Protein AF-A0A349J2A6-F1 (afdb_monomer)

Sequence (161 aa):
MSETTRNILAQDSLSRKSLAFCGYTGYAAIILFIIGGVWLGGMLPPIPNANDAPAELVAKVNDNLLNFRVGSIFMIASFALFGTFGAGIAAQTRRFETSPVFSYVQIVFAAGGTTIALLVAFAWSLMVFRPDTYEPSILLMWADFAYFLALFSVPLFGGWC

Structure (mmCIF, N/CA/C/O backbone):
data_AF-A0A349J2A6-F1
#
_entry.id   AF-A0A349J2A6-F1
#
loop_
_atom_site.group_PDB
_atom_site.id
_atom_site.type_symbol
_atom_site.label_atom_id
_atom_site.label_alt_id
_atom_site.label_comp_id
_atom_site.label_asym_id
_atom_site.label_entity_id
_atom_site.label_seq_id
_atom_site.pdbx_PDB_ins_code
_atom_site.Cartn_x
_atom_site.Cartn_y
_atom_site.Cartn_z
_atom_site.occupancy
_atom_site.B_iso_or_equiv
_atom_site.auth_seq_id
_atom_site.auth_comp_id
_atom_site.auth_asym_id
_atom_site.auth_atom_id
_atom_site.pdbx_PDB_model_num
ATOM 1 N N . MET A 1 1 ? -3.638 3.019 46.682 1.00 67.62 1 MET A N 1
ATOM 2 C CA . MET A 1 1 ? -4.210 2.655 45.364 1.00 67.62 1 MET A CA 1
ATOM 3 C C . MET A 1 1 ? -4.177 1.139 45.228 1.00 67.62 1 MET A C 1
ATOM 5 O O . MET A 1 1 ? -3.106 0.572 45.426 1.00 67.62 1 MET A O 1
ATOM 9 N N . SER A 1 2 ? -5.319 0.486 44.976 1.00 90.25 2 SER A N 1
ATOM 10 C CA . SER A 1 2 ? -5.387 -0.983 44.890 1.00 90.25 2 SER A CA 1
ATOM 11 C C . SER A 1 2 ? -4.664 -1.504 43.643 1.00 90.25 2 SER A C 1
ATOM 13 O O . SER A 1 2 ? -4.451 -0.770 42.674 1.00 90.25 2 SER A O 1
ATOM 15 N N . GLU A 1 3 ? -4.260 -2.770 43.673 1.00 87.31 3 GLU A N 1
ATOM 16 C CA . GLU A 1 3 ? -3.636 -3.457 42.538 1.00 87.31 3 GLU A CA 1
ATOM 17 C C . GLU A 1 3 ? -4.554 -3.470 41.305 1.00 87.31 3 GLU A C 1
ATOM 19 O O . GLU A 1 3 ? -4.115 -3.145 40.204 1.00 87.31 3 GLU A O 1
ATOM 24 N N . THR A 1 4 ? -5.858 -3.685 41.511 1.00 88.25 4 THR A N 1
ATOM 25 C CA . THR A 1 4 ? -6.894 -3.607 40.472 1.00 88.25 4 THR A CA 1
ATOM 26 C C . THR A 1 4 ? -6.920 -2.244 39.780 1.00 88.25 4 THR A C 1
ATOM 28 O O . THR A 1 4 ? -6.906 -2.179 38.554 1.00 88.25 4 THR A O 1
ATOM 31 N N . THR A 1 5 ? -6.897 -1.140 40.539 1.00 84.38 5 THR A N 1
ATOM 32 C CA . THR A 1 5 ? -6.864 0.212 39.955 1.00 84.38 5 THR A CA 1
ATOM 33 C C . THR A 1 5 ? -5.582 0.441 39.155 1.00 84.38 5 THR A C 1
ATOM 35 O O . THR A 1 5 ? -5.625 1.039 38.083 1.00 84.38 5 THR A O 1
ATOM 38 N N . ARG A 1 6 ? -4.442 -0.073 39.633 1.00 79.94 6 ARG A N 1
ATOM 39 C CA . ARG A 1 6 ? -3.152 0.027 38.934 1.00 79.94 6 ARG A CA 1
ATOM 40 C C . ARG A 1 6 ? -3.175 -0.700 37.586 1.00 79.94 6 ARG A C 1
ATOM 42 O O . ARG A 1 6 ? -2.730 -0.136 36.589 1.00 79.94 6 ARG A O 1
ATOM 49 N N . ASN A 1 7 ? -3.743 -1.905 37.553 1.00 82.88 7 ASN A N 1
ATOM 50 C CA . ASN A 1 7 ? -3.848 -2.724 36.344 1.00 82.88 7 ASN A CA 1
ATOM 51 C C . ASN A 1 7 ? -4.805 -2.112 35.310 1.00 82.88 7 ASN A C 1
ATOM 53 O O . ASN A 1 7 ? -4.471 -2.073 34.128 1.00 82.88 7 ASN A O 1
ATOM 57 N N . ILE A 1 8 ? -5.940 -1.552 35.749 1.00 81.38 8 ILE A N 1
ATOM 58 C CA . ILE A 1 8 ? -6.888 -0.849 34.867 1.00 81.38 8 ILE A CA 1
ATOM 59 C C . ILE A 1 8 ? -6.225 0.370 34.210 1.00 81.38 8 ILE A C 1
ATOM 61 O O . ILE A 1 8 ? -6.305 0.536 32.994 1.00 81.38 8 ILE A O 1
ATOM 65 N N . LEU A 1 9 ? -5.523 1.200 34.991 1.00 76.44 9 LEU A N 1
ATOM 66 C CA . LEU A 1 9 ? -4.826 2.381 34.466 1.00 76.44 9 LEU A CA 1
ATOM 67 C C . LEU A 1 9 ? -3.697 2.001 33.494 1.00 76.44 9 LEU A C 1
ATOM 69 O O . LEU A 1 9 ? -3.513 2.654 32.466 1.00 76.44 9 LEU A O 1
ATOM 73 N N . ALA A 1 10 ? -2.953 0.932 33.793 1.00 72.75 10 ALA A N 1
ATOM 74 C CA . ALA A 1 10 ? -1.913 0.423 32.907 1.00 72.75 10 ALA A CA 1
ATOM 75 C C . ALA A 1 10 ? -2.499 -0.077 31.573 1.00 72.75 10 ALA A C 1
ATOM 77 O O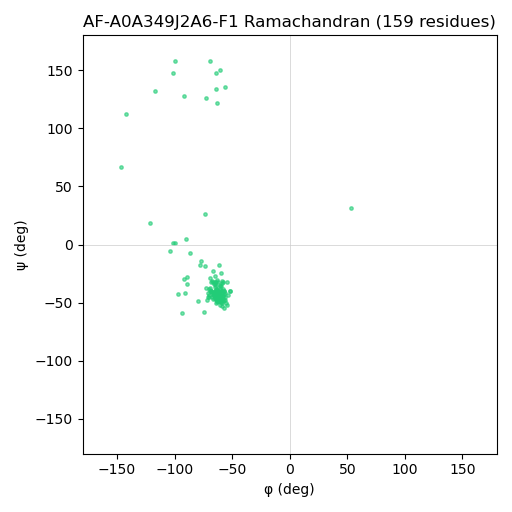 . ALA A 1 10 ? -1.998 0.304 30.513 1.00 72.75 10 ALA A O 1
ATOM 78 N N . GLN A 1 11 ? -3.585 -0.855 31.612 1.00 77.81 11 GLN A N 1
ATOM 79 C CA . GLN A 1 11 ? -4.280 -1.357 30.423 1.00 77.81 11 GLN A CA 1
ATOM 80 C C . GLN A 1 11 ? -4.838 -0.220 29.554 1.00 77.81 11 GLN A C 1
ATOM 82 O O . GLN A 1 11 ? -4.660 -0.240 28.335 1.00 77.81 11 GLN A O 1
ATOM 87 N N . ASP A 1 12 ? -5.444 0.802 30.165 1.00 79.69 12 ASP A N 1
ATOM 88 C CA . ASP A 1 12 ? -5.930 1.987 29.447 1.00 79.69 12 ASP A CA 1
ATOM 89 C C . ASP A 1 12 ? -4.781 2.747 28.761 1.00 79.69 12 ASP A C 1
ATOM 91 O O . ASP A 1 12 ? -4.855 3.093 27.579 1.00 79.69 12 ASP A O 1
ATOM 95 N N . SER A 1 13 ? -3.656 2.925 29.461 1.00 78.00 13 SER A N 1
ATOM 96 C CA . SER A 1 13 ? -2.479 3.593 28.896 1.00 78.00 13 SER A CA 1
ATOM 97 C C . SER A 1 13 ? -1.877 2.843 27.701 1.00 78.00 13 SER A C 1
ATOM 99 O O . SER A 1 13 ? -1.477 3.471 26.718 1.00 78.00 13 SER A O 1
ATOM 101 N N . LEU A 1 14 ? -1.833 1.508 27.761 1.00 78.75 14 LEU A N 1
ATOM 102 C CA . LEU A 1 14 ? -1.340 0.663 26.675 1.00 78.75 14 LEU A CA 1
ATOM 103 C C . LEU A 1 14 ? -2.283 0.726 25.473 1.00 78.75 14 LEU A C 1
ATOM 105 O O . LEU A 1 14 ? -1.822 0.963 24.360 1.00 78.75 14 LEU A O 1
ATOM 109 N N . SER A 1 15 ? -3.593 0.632 25.708 1.00 87.06 15 SER A N 1
ATOM 110 C CA . SER A 1 15 ? -4.618 0.775 24.668 1.00 87.06 15 SER A CA 1
ATOM 111 C C . SER A 1 15 ? -4.506 2.118 23.935 1.00 87.06 15 SER A C 1
ATOM 113 O O . SER A 1 15 ? -4.471 2.168 22.704 1.00 87.06 15 SER A O 1
ATOM 115 N N . ARG A 1 16 ? -4.325 3.220 24.676 1.00 90.00 16 ARG A N 1
ATOM 116 C CA . ARG A 1 16 ? -4.108 4.555 24.093 1.00 90.00 16 ARG A CA 1
ATOM 117 C C . ARG A 1 16 ? -2.845 4.631 23.237 1.00 90.00 16 ARG A C 1
ATOM 119 O O . ARG A 1 16 ? -2.880 5.244 22.173 1.00 90.00 16 ARG A O 1
ATOM 126 N N . LYS A 1 17 ? -1.740 4.016 23.673 1.00 92.56 17 LYS A N 1
ATOM 127 C CA . LYS A 1 17 ? -0.492 3.965 22.891 1.00 92.56 17 LYS A CA 1
ATOM 128 C C . LYS A 1 17 ? -0.664 3.157 21.605 1.00 92.56 17 LYS A C 1
ATOM 130 O O . LYS A 1 17 ? -0.207 3.605 20.558 1.00 92.56 17 LYS A O 1
ATOM 135 N N . SER A 1 18 ? -1.357 2.020 21.661 1.00 93.88 18 SER A N 1
ATOM 136 C CA . SER A 1 18 ? -1.658 1.200 20.481 1.00 93.88 18 SER A CA 1
ATOM 137 C C . SER A 1 18 ? -2.530 1.946 19.469 1.00 93.88 18 SER A C 1
ATOM 139 O O . SER A 1 18 ? -2.223 1.944 18.279 1.00 93.88 18 SER A O 1
ATOM 141 N N . LEU A 1 19 ? -3.571 2.646 19.930 1.00 94.38 19 LEU A N 1
ATOM 142 C CA . LEU A 1 19 ? -4.420 3.471 19.064 1.00 94.38 19 LEU A CA 1
ATOM 143 C C . LEU A 1 19 ? -3.650 4.649 18.456 1.00 94.38 19 LEU A C 1
ATOM 145 O O . LEU A 1 19 ? -3.819 4.942 17.274 1.00 94.38 19 LEU A O 1
ATOM 149 N N . ALA A 1 20 ? -2.775 5.295 19.233 1.00 95.69 20 ALA A N 1
ATOM 150 C CA . ALA A 1 20 ? -1.913 6.359 18.727 1.00 95.69 20 ALA A CA 1
ATOM 151 C C . ALA A 1 20 ? -0.965 5.842 17.638 1.00 95.69 20 ALA A C 1
ATOM 153 O O . ALA A 1 20 ? -0.862 6.464 16.585 1.00 95.69 20 ALA A O 1
ATOM 154 N N . PHE A 1 21 ? -0.326 4.686 17.852 1.00 96.19 21 PHE A N 1
ATOM 155 C CA . PHE A 1 21 ? 0.492 4.029 16.833 1.00 96.19 21 PHE A CA 1
ATOM 156 C C . PHE A 1 21 ? -0.309 3.800 15.546 1.00 96.19 21 PHE A C 1
ATOM 158 O O . PHE A 1 21 ? 0.111 4.269 14.492 1.00 96.19 21 PHE A O 1
ATOM 165 N N . CYS A 1 22 ? -1.494 3.184 15.636 1.00 96.12 22 CYS A N 1
ATOM 166 C CA . CYS A 1 22 ? -2.353 2.949 14.472 1.00 96.12 22 CYS A CA 1
ATOM 167 C C . CYS A 1 22 ? -2.702 4.260 13.743 1.00 96.12 22 CYS A C 1
ATOM 169 O O . CYS A 1 22 ? -2.603 4.332 12.520 1.00 96.12 22 CYS A O 1
ATOM 171 N N . GLY A 1 23 ? -3.026 5.328 14.478 1.00 95.62 23 GLY A N 1
ATOM 172 C CA . GLY A 1 23 ? -3.259 6.652 13.893 1.00 95.62 23 GLY A CA 1
ATOM 173 C C . GLY A 1 23 ? -2.035 7.205 13.150 1.00 95.62 23 GLY A C 1
ATOM 174 O O . GLY A 1 23 ? -2.152 7.637 12.005 1.00 95.62 23 GLY A O 1
ATOM 175 N N . TYR A 1 24 ? -0.843 7.135 13.753 1.00 97.62 24 TYR A N 1
ATOM 176 C CA . TYR A 1 24 ? 0.401 7.577 13.111 1.00 97.62 24 TYR A CA 1
ATOM 177 C C . TYR A 1 24 ? 0.770 6.751 11.878 1.00 97.62 24 TYR A C 1
ATOM 179 O O . TYR A 1 24 ? 1.303 7.312 10.920 1.00 97.62 24 TYR A O 1
ATOM 187 N N . THR A 1 25 ? 0.439 5.455 11.853 1.00 97.44 25 THR A N 1
ATOM 188 C CA . THR A 1 25 ? 0.653 4.634 10.654 1.00 97.44 25 THR A CA 1
ATOM 189 C C . THR A 1 25 ? -0.168 5.109 9.457 1.00 97.44 25 THR A C 1
ATOM 191 O O . THR A 1 25 ? 0.332 5.029 8.343 1.00 97.44 25 THR A O 1
ATOM 194 N N . GLY A 1 26 ? -1.353 5.698 9.663 1.00 95.06 26 GLY A N 1
ATOM 195 C CA . GLY A 1 26 ? -2.138 6.299 8.579 1.00 95.06 26 GLY A CA 1
ATOM 196 C C . GLY A 1 26 ? -1.439 7.506 7.944 1.00 95.06 26 GLY A C 1
ATOM 197 O O . GLY A 1 26 ? -1.292 7.573 6.725 1.00 95.06 26 GLY A O 1
ATOM 198 N N . TYR A 1 27 ? -0.921 8.426 8.765 1.00 96.88 27 TYR A N 1
ATOM 199 C CA . TYR A 1 27 ? -0.136 9.565 8.267 1.00 96.88 27 TYR A CA 1
ATOM 200 C C . TYR A 1 27 ? 1.135 9.109 7.544 1.00 96.88 27 TYR A C 1
ATOM 202 O O . TYR A 1 27 ? 1.440 9.599 6.456 1.00 96.88 27 TYR A O 1
ATOM 210 N N . ALA A 1 28 ? 1.857 8.146 8.124 1.00 98.25 28 ALA A N 1
ATOM 211 C CA . ALA A 1 28 ? 3.044 7.574 7.503 1.00 98.25 28 ALA A CA 1
ATOM 212 C C . ALA A 1 28 ? 2.709 6.898 6.164 1.00 98.25 28 ALA A C 1
ATOM 214 O O . ALA A 1 28 ? 3.416 7.125 5.186 1.00 98.25 28 ALA A O 1
ATOM 215 N N . ALA A 1 29 ? 1.609 6.142 6.083 1.00 97.25 29 ALA A N 1
ATOM 216 C CA . ALA A 1 29 ? 1.159 5.509 4.848 1.00 97.25 29 ALA A CA 1
ATOM 217 C C . ALA A 1 29 ? 0.952 6.539 3.729 1.00 97.25 29 ALA A C 1
ATOM 219 O O . ALA A 1 29 ? 1.492 6.366 2.637 1.00 97.25 29 ALA A O 1
ATOM 220 N N . ILE A 1 30 ? 0.254 7.644 4.007 1.00 96.50 30 ILE A N 1
ATOM 221 C CA . ILE A 1 30 ? 0.004 8.708 3.022 1.00 96.50 30 ILE A CA 1
ATOM 222 C C . ILE A 1 30 ? 1.313 9.360 2.561 1.00 96.50 30 ILE A C 1
ATOM 224 O O . ILE A 1 30 ? 1.530 9.520 1.363 1.00 96.50 30 ILE A O 1
ATOM 228 N N . ILE A 1 31 ? 2.211 9.705 3.487 1.00 98.38 31 ILE A N 1
ATOM 229 C CA . ILE A 1 31 ? 3.496 10.338 3.147 1.00 98.38 31 ILE A CA 1
ATOM 230 C C . ILE A 1 31 ? 4.338 9.411 2.265 1.00 98.38 31 ILE A C 1
ATOM 232 O O . ILE A 1 31 ? 4.848 9.832 1.226 1.00 98.38 31 ILE A O 1
ATOM 236 N N . LEU A 1 32 ? 4.454 8.137 2.648 1.00 98.38 32 LEU A N 1
ATOM 237 C CA . LEU A 1 32 ? 5.201 7.145 1.878 1.00 98.38 32 LEU A CA 1
ATOM 238 C C . LEU A 1 32 ? 4.549 6.889 0.513 1.00 98.38 32 LEU A C 1
ATOM 240 O O . LEU A 1 32 ? 5.267 6.693 -0.460 1.00 98.38 32 LEU A O 1
ATOM 244 N N . PHE A 1 33 ? 3.217 6.951 0.407 1.00 96.94 33 PHE A N 1
ATOM 245 C CA . PHE A 1 33 ? 2.522 6.858 -0.877 1.00 96.94 33 PHE A CA 1
ATOM 246 C C . PHE A 1 33 ? 2.831 8.050 -1.782 1.00 96.94 33 PHE A C 1
ATOM 248 O O . PHE A 1 33 ? 3.090 7.868 -2.965 1.00 96.94 33 PHE A O 1
ATOM 255 N N . ILE A 1 34 ? 2.842 9.271 -1.245 1.00 97.69 34 ILE A N 1
ATOM 256 C CA . ILE A 1 34 ? 3.181 10.465 -2.027 1.00 97.69 34 ILE A CA 1
ATOM 257 C C . ILE A 1 34 ? 4.623 10.364 -2.539 1.00 97.69 34 ILE A C 1
ATOM 259 O O . ILE A 1 34 ? 4.887 10.595 -3.715 1.00 97.69 34 ILE A O 1
ATOM 263 N N . ILE A 1 35 ? 5.568 9.955 -1.696 1.00 98.12 35 ILE A N 1
ATOM 264 C CA . ILE A 1 35 ? 6.952 9.753 -2.141 1.00 98.12 35 ILE A CA 1
ATOM 265 C C . ILE A 1 35 ? 7.011 8.632 -3.190 1.00 98.12 35 ILE A C 1
ATOM 267 O O . ILE A 1 35 ? 7.599 8.799 -4.257 1.00 98.12 35 ILE A O 1
ATOM 271 N N . GLY A 1 36 ? 6.377 7.500 -2.891 1.00 96.94 36 GLY A N 1
ATOM 272 C CA . GLY A 1 36 ? 6.466 6.275 -3.668 1.00 96.94 36 GLY A CA 1
ATOM 273 C C . GLY A 1 36 ? 5.699 6.304 -4.979 1.00 96.94 36 GLY A C 1
ATOM 274 O O . GLY A 1 36 ? 6.300 6.096 -6.018 1.00 96.94 36 GLY A O 1
ATOM 275 N N . GLY A 1 37 ? 4.393 6.548 -4.945 1.00 94.50 37 GLY A N 1
ATOM 276 C CA . GLY A 1 37 ? 3.504 6.496 -6.105 1.00 94.50 37 GLY A CA 1
ATOM 277 C C . GLY A 1 37 ? 3.376 7.813 -6.873 1.00 94.50 37 GLY A C 1
ATOM 278 O O . GLY A 1 37 ? 3.144 7.778 -8.076 1.00 94.50 37 GLY A O 1
ATOM 279 N N . VAL A 1 38 ? 3.541 8.970 -6.223 1.00 95.38 38 VAL A N 1
ATOM 280 C CA . VAL A 1 38 ? 3.387 10.278 -6.893 1.00 95.38 38 VAL A CA 1
ATOM 281 C C . VAL A 1 38 ? 4.736 10.788 -7.390 1.00 95.38 38 VAL A C 1
ATOM 283 O O . VAL A 1 38 ? 4.920 11.000 -8.583 1.00 95.38 38 VAL A O 1
ATOM 286 N N . TRP A 1 39 ? 5.701 10.970 -6.487 1.00 96.25 39 TRP A N 1
ATOM 287 C CA . TRP A 1 39 ? 6.941 11.670 -6.823 1.00 96.25 39 TRP A CA 1
ATOM 288 C C . TRP A 1 39 ? 7.952 10.795 -7.569 1.00 96.25 39 TRP A C 1
ATOM 290 O O . TRP A 1 39 ? 8.498 11.222 -8.584 1.00 96.25 39 TRP A O 1
ATOM 300 N N . LEU A 1 40 ? 8.213 9.584 -7.074 1.00 96.25 40 LEU A N 1
ATOM 301 C CA . LEU A 1 40 ? 9.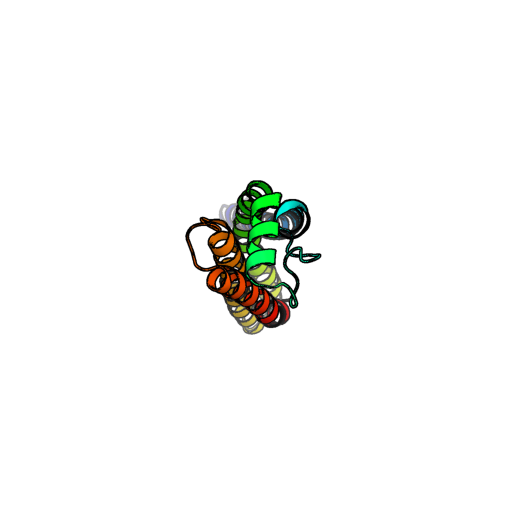243 8.705 -7.637 1.00 96.25 40 LEU A CA 1
ATOM 302 C C . LEU A 1 40 ? 8.669 7.672 -8.607 1.00 96.25 40 LEU A C 1
ATOM 304 O O . LEU A 1 40 ? 9.247 7.397 -9.653 1.00 96.25 40 LEU A O 1
ATOM 308 N N . GLY A 1 41 ? 7.540 7.074 -8.245 1.00 91.25 41 GLY A N 1
ATOM 309 C CA . GLY A 1 41 ? 6.988 5.913 -8.930 1.00 91.25 41 GLY A CA 1
ATOM 310 C C . GLY A 1 41 ? 6.033 6.235 -10.061 1.00 91.25 41 GLY A C 1
ATOM 311 O O . GLY A 1 41 ? 5.477 5.290 -10.598 1.00 91.25 41 GLY A O 1
ATOM 312 N N . GLY A 1 42 ? 5.824 7.507 -10.417 1.00 90.12 42 GLY A N 1
ATOM 313 C CA . GLY A 1 42 ? 5.127 7.903 -11.644 1.00 90.12 42 GLY A CA 1
ATOM 314 C C . GLY A 1 42 ? 3.751 7.268 -11.846 1.00 90.12 42 GLY A C 1
ATOM 315 O O . GLY A 1 42 ? 3.380 6.985 -12.981 1.00 90.12 42 GLY A O 1
ATOM 316 N N . MET A 1 43 ? 3.032 6.975 -10.763 1.00 89.62 43 MET A N 1
ATOM 317 C CA . MET A 1 43 ? 1.698 6.377 -10.797 1.00 89.62 43 MET A CA 1
ATOM 318 C C . MET A 1 43 ? 0.618 7.464 -10.853 1.00 89.62 43 MET A C 1
ATOM 320 O O . MET A 1 43 ? -0.410 7.275 -11.497 1.00 89.62 43 MET A O 1
ATOM 324 N N . LEU A 1 44 ? 0.848 8.611 -10.197 1.00 88.50 44 LEU A N 1
ATOM 325 C CA . LEU A 1 44 ? -0.071 9.753 -10.156 1.00 88.50 44 LEU A CA 1
ATOM 326 C C . LEU A 1 44 ? 0.698 11.092 -10.200 1.00 88.50 44 LEU A C 1
ATOM 328 O O . LEU A 1 44 ? 1.339 11.423 -9.210 1.00 88.50 44 LEU A O 1
ATOM 332 N N . PRO A 1 45 ? 0.603 11.906 -11.269 1.00 85.12 45 PRO A N 1
ATOM 333 C CA . PRO A 1 45 ? 0.050 11.559 -12.577 1.00 85.12 45 PRO A CA 1
ATOM 334 C C . PRO A 1 45 ? 0.836 10.401 -13.219 1.00 85.12 45 PRO A C 1
ATOM 336 O O . PRO A 1 45 ? 2.030 10.250 -12.950 1.00 85.12 45 PRO A O 1
ATOM 339 N N . PRO A 1 46 ? 0.179 9.569 -14.040 1.00 86.69 46 PRO A N 1
ATOM 340 C CA . PRO A 1 46 ? 0.810 8.376 -14.577 1.00 86.69 46 PRO A CA 1
ATOM 341 C C . PRO A 1 46 ? 1.843 8.734 -15.660 1.00 86.69 46 PRO A C 1
ATOM 343 O O . PRO A 1 46 ? 1.533 9.432 -16.624 1.00 86.69 46 PRO A O 1
ATOM 346 N N . ILE A 1 47 ? 3.081 8.254 -15.494 1.00 89.62 47 ILE A N 1
ATOM 347 C CA . ILE A 1 47 ? 4.126 8.301 -16.529 1.00 89.62 47 ILE A CA 1
ATOM 348 C C . ILE A 1 47 ? 3.795 7.295 -17.651 1.00 89.62 47 ILE A C 1
ATOM 350 O O . ILE A 1 47 ? 3.827 7.699 -18.817 1.00 89.62 47 ILE A O 1
ATOM 354 N N . PRO A 1 48 ? 3.433 6.025 -17.351 1.00 88.25 48 PRO A N 1
ATOM 355 C CA . PRO A 1 48 ? 2.796 5.134 -18.324 1.00 88.25 48 PRO A CA 1
ATOM 356 C C . PRO A 1 48 ? 1.437 5.684 -18.767 1.00 88.25 48 PRO A C 1
ATOM 358 O O . PRO A 1 48 ? 0.553 5.868 -17.933 1.00 88.25 48 PRO A O 1
ATOM 361 N N . ASN A 1 49 ? 1.230 5.927 -20.061 1.00 88.50 49 ASN A N 1
ATOM 362 C CA . ASN A 1 49 ? -0.079 6.339 -20.575 1.00 88.50 49 ASN A CA 1
ATOM 363 C C . ASN A 1 49 ? -0.798 5.161 -21.232 1.00 88.50 49 ASN A C 1
ATOM 365 O O . ASN A 1 49 ? -0.180 4.321 -21.876 1.00 88.50 49 ASN A O 1
ATOM 369 N N . ALA A 1 50 ? -2.130 5.149 -21.147 1.00 86.25 50 ALA A N 1
ATOM 370 C CA . ALA A 1 50 ? -2.961 4.079 -21.711 1.00 86.25 50 ALA A CA 1
ATOM 371 C C . ALA A 1 50 ? -2.839 3.919 -23.242 1.00 86.25 50 ALA A C 1
ATOM 373 O O . ALA A 1 50 ? -3.234 2.892 -23.783 1.00 86.25 50 ALA A O 1
ATOM 374 N N . ASN A 1 51 ? -2.315 4.932 -23.938 1.00 90.38 51 ASN A N 1
ATOM 375 C CA . ASN A 1 51 ? -2.113 4.915 -25.388 1.00 90.38 51 ASN A CA 1
ATOM 376 C C . ASN A 1 51 ? -0.662 4.603 -25.792 1.00 90.38 51 ASN A C 1
ATOM 378 O O . ASN A 1 51 ? -0.361 4.627 -26.986 1.00 90.38 51 ASN A O 1
ATOM 382 N N . ASP A 1 52 ? 0.235 4.357 -24.832 1.00 92.75 52 ASP A N 1
ATOM 383 C CA . ASP A 1 52 ? 1.641 4.088 -25.125 1.00 92.75 52 ASP A CA 1
ATOM 384 C C . ASP A 1 52 ? 1.780 2.789 -25.920 1.00 92.75 52 ASP A C 1
ATOM 386 O O . ASP A 1 52 ? 1.225 1.744 -25.566 1.00 92.75 52 ASP A O 1
ATOM 390 N N . ALA A 1 53 ? 2.586 2.827 -26.981 1.00 95.31 53 ALA A N 1
ATOM 391 C CA . ALA A 1 53 ? 3.045 1.590 -27.593 1.00 95.31 53 ALA A CA 1
ATOM 392 C C . ALA A 1 53 ? 3.919 0.816 -26.583 1.00 95.31 53 ALA A C 1
ATOM 394 O O . ALA A 1 53 ? 4.670 1.438 -25.827 1.00 95.31 53 ALA A O 1
ATOM 395 N N . PRO A 1 54 ? 3.928 -0.531 -26.593 1.00 95.25 54 PRO A N 1
ATOM 396 C CA . PRO A 1 54 ? 4.714 -1.308 -25.633 1.00 95.25 54 PRO A CA 1
ATOM 397 C C . PRO A 1 54 ? 6.198 -0.906 -25.553 1.00 95.25 54 PRO A C 1
ATOM 399 O O . PRO A 1 54 ? 6.760 -0.809 -24.466 1.00 95.25 54 PRO A O 1
ATOM 402 N N . ALA A 1 55 ? 6.834 -0.613 -26.692 1.00 95.38 55 ALA A N 1
ATOM 403 C CA . ALA A 1 55 ? 8.229 -0.166 -26.730 1.00 95.38 55 ALA A CA 1
ATOM 404 C C . ALA A 1 55 ? 8.435 1.238 -26.126 1.00 95.38 55 ALA A C 1
ATOM 406 O O . ALA A 1 55 ? 9.477 1.508 -25.533 1.00 95.38 55 ALA A O 1
ATOM 407 N N . GLU A 1 56 ? 7.442 2.122 -26.250 1.00 96.12 56 GLU A N 1
ATOM 408 C CA . GLU A 1 56 ? 7.476 3.456 -25.648 1.00 96.12 56 GLU A CA 1
ATOM 409 C C . GLU A 1 56 ? 7.403 3.369 -24.120 1.00 96.12 56 GLU A C 1
ATOM 411 O O . GLU A 1 56 ? 8.150 4.059 -23.426 1.00 96.12 56 GLU A O 1
ATOM 416 N N . LEU A 1 57 ? 6.570 2.466 -23.588 1.00 94.88 57 LEU A N 1
ATOM 417 C CA . LEU A 1 57 ? 6.515 2.202 -22.152 1.00 94.88 57 LEU A CA 1
ATOM 418 C C . LEU A 1 57 ? 7.873 1.738 -21.613 1.00 94.88 57 LEU A C 1
ATOM 420 O O . LEU A 1 57 ? 8.334 2.257 -20.598 1.00 94.88 57 LEU A O 1
ATOM 424 N N . VAL A 1 58 ? 8.530 0.791 -22.292 1.00 96.31 58 VAL A N 1
ATOM 425 C CA . VAL A 1 58 ? 9.866 0.309 -21.893 1.00 96.31 58 VAL A CA 1
ATOM 426 C C . VAL A 1 58 ? 10.867 1.465 -21.850 1.00 96.31 58 VAL A C 1
ATOM 428 O O . VAL A 1 58 ? 11.601 1.593 -20.872 1.00 96.31 58 VAL A O 1
ATOM 431 N N . ALA A 1 59 ? 10.854 2.349 -22.854 1.00 96.31 59 ALA A N 1
ATOM 432 C CA . ALA A 1 59 ? 11.713 3.532 -22.874 1.00 96.31 59 ALA A CA 1
ATOM 433 C C . ALA A 1 59 ? 11.448 4.454 -21.668 1.00 96.31 59 ALA A C 1
ATOM 435 O O . ALA A 1 59 ? 12.377 4.765 -20.924 1.00 96.31 59 ALA A O 1
ATOM 436 N N . LYS A 1 60 ? 10.180 4.794 -21.389 1.00 95.75 60 LYS A N 1
ATOM 437 C CA . LYS A 1 60 ? 9.794 5.617 -20.225 1.00 95.75 60 LYS A CA 1
ATOM 438 C C . LYS A 1 60 ? 10.205 4.983 -18.894 1.00 95.75 60 LYS A C 1
ATOM 440 O O . LYS A 1 60 ? 10.640 5.691 -17.981 1.00 95.75 60 LYS A O 1
ATOM 445 N N . VAL A 1 61 ? 10.063 3.660 -18.776 1.00 95.00 61 VAL A N 1
ATOM 446 C CA . VAL A 1 61 ? 10.493 2.892 -17.600 1.00 95.00 61 VAL A CA 1
ATOM 447 C C . VAL A 1 61 ? 12.004 2.963 -17.430 1.00 95.00 61 VAL A C 1
ATOM 449 O O . VAL A 1 61 ? 12.464 3.226 -16.321 1.00 95.00 61 VAL A O 1
ATOM 452 N N . ASN A 1 62 ? 12.773 2.788 -18.502 1.00 96.19 62 ASN A N 1
ATOM 453 C CA . ASN A 1 62 ? 14.231 2.849 -18.455 1.00 96.19 62 ASN A CA 1
ATOM 454 C C . ASN A 1 62 ? 14.758 4.244 -18.113 1.00 96.19 62 ASN A C 1
ATOM 456 O O . ASN A 1 62 ? 15.630 4.361 -17.249 1.00 96.19 62 ASN A O 1
ATOM 460 N N . ASP A 1 63 ? 14.170 5.292 -18.690 1.00 96.88 63 ASP A N 1
ATOM 461 C CA . ASP A 1 63 ? 14.529 6.687 -18.405 1.00 96.88 63 ASP A CA 1
ATOM 462 C C . ASP A 1 63 ? 14.334 7.054 -16.923 1.00 96.88 63 ASP A C 1
ATOM 464 O O . ASP A 1 63 ? 14.999 7.947 -16.398 1.00 96.88 63 ASP A O 1
ATOM 468 N N . ASN A 1 64 ? 13.450 6.336 -16.220 1.00 95.62 64 ASN A N 1
ATOM 469 C CA . ASN A 1 64 ? 13.087 6.586 -14.824 1.00 95.62 64 ASN A CA 1
ATOM 470 C C . ASN A 1 64 ? 13.352 5.381 -13.903 1.00 95.62 64 ASN A C 1
ATOM 472 O O . ASN A 1 64 ? 12.813 5.310 -12.795 1.00 95.62 64 ASN A O 1
ATOM 476 N N . LEU A 1 65 ? 14.184 4.424 -14.325 1.00 95.38 65 LEU A N 1
ATOM 477 C CA . LEU A 1 65 ? 14.245 3.087 -13.721 1.00 95.38 65 LEU A CA 1
ATOM 478 C C . LEU A 1 65 ? 14.559 3.104 -12.223 1.00 95.38 65 LEU A C 1
ATOM 480 O O . LEU A 1 65 ? 13.936 2.390 -11.432 1.00 95.38 65 LEU A O 1
ATOM 484 N N . LEU A 1 66 ? 15.532 3.923 -11.817 1.00 96.31 66 LEU A N 1
ATOM 485 C CA . LEU A 1 66 ? 15.908 4.044 -10.411 1.00 96.31 66 LEU A CA 1
ATOM 486 C C . LEU A 1 66 ? 14.767 4.641 -9.578 1.00 96.31 66 LEU A C 1
ATOM 488 O O . LEU A 1 66 ? 14.480 4.133 -8.494 1.00 96.31 66 LEU A O 1
ATOM 492 N N . ASN A 1 67 ? 14.089 5.664 -10.104 1.00 96.75 67 ASN A N 1
ATOM 493 C CA . ASN A 1 67 ? 12.969 6.314 -9.430 1.00 96.75 67 ASN A CA 1
ATOM 494 C C . ASN A 1 67 ? 11.814 5.331 -9.235 1.00 96.75 67 ASN A C 1
ATOM 496 O O . ASN A 1 67 ? 11.329 5.194 -8.116 1.00 96.75 67 ASN A O 1
ATOM 500 N N . PHE A 1 68 ? 11.450 4.551 -10.258 1.00 96.19 68 PHE A N 1
ATOM 501 C CA . PHE A 1 68 ? 10.407 3.535 -10.114 1.00 96.19 68 PHE A CA 1
ATOM 502 C C . PHE A 1 68 ? 10.765 2.448 -9.095 1.00 96.19 68 PHE A C 1
ATOM 504 O O . PHE A 1 68 ? 9.916 2.047 -8.296 1.00 96.19 68 PHE A O 1
ATOM 511 N N . ARG A 1 69 ? 12.017 1.974 -9.081 1.00 96.19 69 ARG A N 1
ATOM 512 C CA . ARG A 1 69 ? 12.469 0.946 -8.126 1.00 96.19 69 ARG A CA 1
ATOM 513 C C . ARG A 1 69 ? 12.437 1.450 -6.687 1.00 96.19 69 ARG A C 1
ATOM 515 O O . ARG A 1 69 ? 11.926 0.759 -5.810 1.00 96.19 69 ARG A O 1
ATOM 522 N N . VAL A 1 70 ? 12.946 2.656 -6.443 1.00 97.44 70 VAL A N 1
ATOM 523 C CA . VAL A 1 70 ? 12.898 3.276 -5.112 1.00 97.44 70 VAL A CA 1
ATOM 524 C C . VAL A 1 70 ? 11.452 3.590 -4.729 1.00 97.44 70 VAL A C 1
ATOM 526 O O . VAL A 1 70 ? 11.028 3.267 -3.620 1.00 97.44 70 VAL A O 1
ATOM 529 N N . GLY A 1 71 ? 10.665 4.136 -5.656 1.00 96.75 71 GLY A N 1
ATOM 530 C CA . GLY A 1 71 ? 9.248 4.430 -5.457 1.00 96.75 71 GLY A CA 1
ATOM 531 C C . GLY A 1 71 ? 8.444 3.193 -5.061 1.00 96.75 71 GLY A C 1
ATOM 532 O O . GLY A 1 71 ? 7.646 3.244 -4.127 1.00 96.75 71 GLY A O 1
ATOM 533 N N . SER A 1 72 ? 8.748 2.048 -5.671 1.00 96.12 72 SER A N 1
ATOM 534 C CA . SER A 1 72 ? 8.134 0.761 -5.340 1.00 96.12 72 SER A CA 1
ATOM 535 C C . SER A 1 72 ? 8.380 0.337 -3.886 1.00 96.12 72 SER A C 1
ATOM 537 O O . SER A 1 72 ? 7.459 -0.127 -3.219 1.00 96.12 72 SER A O 1
ATOM 539 N N . ILE A 1 73 ? 9.584 0.559 -3.344 1.00 96.81 73 ILE A N 1
ATOM 540 C CA . ILE A 1 73 ? 9.897 0.269 -1.930 1.00 96.81 73 ILE A CA 1
ATOM 541 C C . ILE A 1 73 ? 9.022 1.121 -1.001 1.00 96.81 73 ILE A C 1
ATOM 543 O O . ILE A 1 73 ? 8.445 0.611 -0.038 1.00 96.81 73 ILE A O 1
ATOM 547 N N . PHE A 1 74 ? 8.884 2.411 -1.314 1.00 98.31 74 PHE A N 1
ATOM 548 C CA . PHE A 1 74 ? 8.020 3.323 -0.565 1.00 98.31 74 PHE A CA 1
ATOM 549 C C . PHE A 1 74 ? 6.542 2.923 -0.652 1.00 98.31 74 PHE A C 1
ATOM 551 O O . PHE A 1 74 ? 5.844 2.966 0.361 1.00 98.31 74 PHE A O 1
ATOM 558 N N . MET A 1 75 ? 6.072 2.470 -1.817 1.00 96.94 75 MET A N 1
ATOM 559 C CA . MET A 1 75 ? 4.705 1.969 -1.986 1.00 96.94 75 MET A CA 1
ATOM 560 C C . MET A 1 75 ? 4.441 0.696 -1.175 1.00 96.94 75 MET A C 1
ATOM 562 O O . MET A 1 75 ? 3.410 0.611 -0.514 1.00 96.94 75 MET A O 1
ATOM 566 N N . ILE A 1 76 ? 5.370 -0.268 -1.160 1.00 97.06 76 ILE A N 1
ATOM 567 C CA . ILE A 1 76 ? 5.242 -1.490 -0.345 1.00 97.06 76 ILE A CA 1
ATOM 568 C C . ILE A 1 76 ? 5.093 -1.123 1.137 1.00 97.06 76 ILE A C 1
ATOM 570 O O . ILE A 1 76 ? 4.176 -1.600 1.809 1.00 97.06 76 ILE A O 1
ATOM 574 N N . ALA A 1 77 ? 5.968 -0.246 1.641 1.00 97.75 77 ALA A N 1
ATOM 575 C CA . ALA A 1 77 ? 5.921 0.204 3.029 1.00 97.75 77 ALA A CA 1
ATOM 576 C C . ALA A 1 77 ? 4.633 0.983 3.339 1.00 97.75 77 ALA A C 1
ATOM 578 O O . ALA A 1 77 ? 4.006 0.751 4.370 1.00 97.75 77 ALA A O 1
ATOM 579 N N . SER A 1 78 ? 4.214 1.871 2.433 1.00 97.38 78 SER A N 1
ATOM 580 C CA . SER A 1 78 ? 2.964 2.622 2.545 1.00 97.38 78 SER A CA 1
ATOM 581 C C . SER A 1 78 ? 1.757 1.695 2.680 1.00 97.38 78 SER A C 1
ATOM 583 O O . SER A 1 78 ? 1.007 1.782 3.653 1.00 97.38 78 SER A O 1
ATOM 585 N N . PHE A 1 79 ? 1.591 0.770 1.735 1.00 95.88 79 PHE A N 1
ATOM 586 C CA . PHE A 1 79 ? 0.421 -0.096 1.691 1.00 95.88 79 PHE A CA 1
ATOM 587 C C . PHE A 1 79 ? 0.375 -1.082 2.853 1.00 95.88 79 PHE A C 1
ATOM 589 O O . PHE A 1 79 ? -0.708 -1.335 3.366 1.00 95.88 79 PHE A O 1
ATOM 596 N N . ALA A 1 80 ? 1.518 -1.542 3.370 1.00 95.75 80 ALA A N 1
ATOM 597 C CA . ALA A 1 80 ? 1.544 -2.341 4.595 1.00 95.75 80 ALA A CA 1
ATOM 598 C C . ALA A 1 80 ? 0.962 -1.594 5.817 1.00 95.75 80 ALA A C 1
ATOM 600 O O . ALA A 1 80 ? 0.298 -2.203 6.658 1.00 95.75 80 ALA A O 1
ATOM 601 N N . LEU A 1 81 ? 1.172 -0.276 5.912 1.00 96.75 81 LEU A N 1
ATOM 602 C CA . LEU A 1 81 ? 0.723 0.549 7.043 1.00 96.75 81 LEU A CA 1
ATOM 603 C C . LEU A 1 81 ? -0.775 0.894 7.007 1.00 96.75 81 LEU A C 1
ATOM 605 O O . LEU A 1 81 ? -1.349 1.239 8.044 1.00 96.75 81 LEU A O 1
ATOM 609 N N . PHE A 1 82 ? -1.445 0.756 5.859 1.00 93.69 82 PHE A N 1
ATOM 610 C CA . PHE A 1 82 ? -2.903 0.910 5.793 1.00 93.69 82 PHE A CA 1
ATOM 611 C C . PHE A 1 82 ? -3.636 -0.137 6.639 1.00 93.69 82 PHE A C 1
ATOM 613 O O . PHE A 1 82 ? -4.657 0.184 7.246 1.00 93.69 82 PHE A O 1
ATOM 620 N N . GLY A 1 83 ? -3.092 -1.351 6.768 1.00 93.56 83 GLY A N 1
ATOM 621 C CA . GLY A 1 83 ? -3.699 -2.403 7.587 1.00 93.56 83 GLY A CA 1
ATOM 622 C C . GLY A 1 83 ? -3.742 -2.044 9.074 1.00 93.56 83 GLY A C 1
ATOM 623 O O . GLY A 1 83 ? -4.770 -2.215 9.732 1.00 93.56 83 GLY A O 1
ATOM 624 N N . THR A 1 84 ? -2.652 -1.484 9.610 1.00 95.38 84 THR A N 1
ATOM 625 C CA . THR A 1 84 ? -2.598 -1.040 11.013 1.00 95.38 84 THR A CA 1
ATOM 626 C C . THR A 1 84 ? -3.473 0.180 11.252 1.00 95.38 84 THR A C 1
ATOM 628 O O . THR A 1 84 ? -4.159 0.248 12.273 1.00 95.38 84 THR A O 1
ATOM 631 N N . PHE A 1 85 ? -3.514 1.118 10.303 1.00 96.19 85 PHE A N 1
ATOM 632 C CA . PHE A 1 85 ? -4.430 2.252 10.380 1.00 96.19 85 PHE A CA 1
ATOM 633 C C . PHE A 1 85 ? -5.890 1.783 10.400 1.00 96.19 85 PHE A C 1
ATOM 635 O O . PHE A 1 85 ? -6.665 2.210 11.260 1.00 96.19 85 PHE A O 1
ATOM 642 N N . GLY A 1 86 ? -6.235 0.826 9.534 1.00 95.44 86 GLY A N 1
ATOM 643 C CA . GLY A 1 86 ? -7.576 0.270 9.464 1.00 95.44 86 GLY A CA 1
ATOM 644 C C . GLY A 1 86 ? -8.017 -0.462 10.723 1.00 95.44 86 GLY A C 1
ATOM 645 O O . GLY A 1 86 ? -9.125 -0.229 11.212 1.00 95.44 86 GLY A O 1
ATOM 646 N N . ALA A 1 87 ? -7.120 -1.249 11.321 1.00 95.56 87 ALA A N 1
ATOM 647 C CA . ALA A 1 87 ? -7.353 -1.868 12.622 1.00 95.56 87 ALA A CA 1
ATOM 648 C C . ALA A 1 87 ? -7.588 -0.826 13.733 1.00 95.56 87 ALA A C 1
ATOM 650 O O . ALA A 1 87 ? -8.448 -1.021 14.592 1.00 95.56 87 ALA A O 1
ATOM 651 N N . GLY A 1 88 ? -6.866 0.3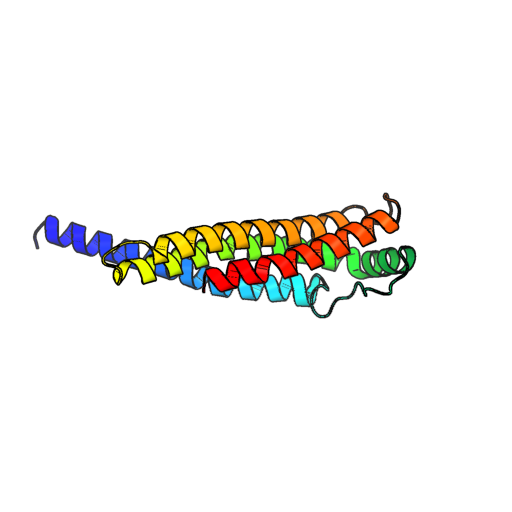00 13.701 1.00 95.50 88 GLY A N 1
ATOM 652 C CA . GLY A 1 88 ? -7.057 1.409 14.636 1.00 95.50 88 GLY A CA 1
ATOM 653 C C . GLY A 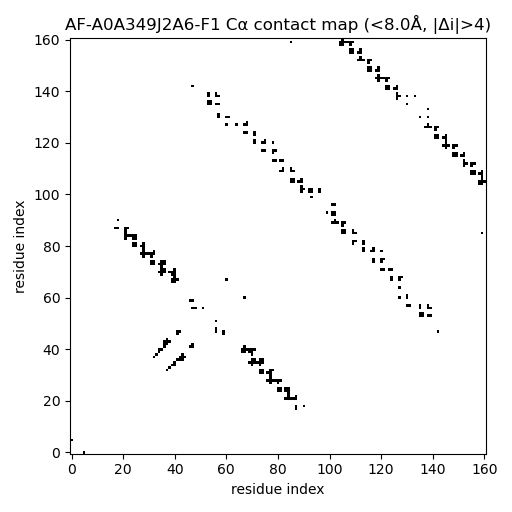1 88 ? -8.445 2.043 14.546 1.00 95.50 88 GLY A C 1
ATOM 654 O O . GLY A 1 88 ? -9.072 2.275 15.578 1.00 95.50 88 GLY A O 1
ATOM 655 N N . ILE A 1 89 ? -8.946 2.283 13.330 1.00 95.38 89 ILE A N 1
ATOM 656 C CA . ILE A 1 89 ? -10.309 2.796 13.112 1.00 95.38 89 ILE A CA 1
ATOM 657 C C . ILE A 1 89 ? -11.350 1.790 13.609 1.00 95.38 89 ILE A C 1
ATOM 659 O O . ILE A 1 89 ? -12.207 2.153 14.414 1.00 95.38 89 ILE A O 1
ATOM 663 N N . ALA A 1 90 ? -11.214 0.513 13.239 1.00 96.50 90 ALA A N 1
ATOM 664 C CA . ALA A 1 90 ? -12.117 -0.538 13.701 1.00 96.50 90 ALA A CA 1
ATOM 665 C C . ALA A 1 90 ? -12.154 -0.655 15.230 1.00 96.50 90 ALA A C 1
ATOM 667 O O . ALA A 1 90 ? -13.223 -0.843 15.817 1.00 96.50 90 ALA A O 1
ATOM 668 N N . ALA A 1 91 ? -11.005 -0.492 15.892 1.00 95.25 91 ALA A N 1
ATOM 669 C CA . ALA A 1 91 ? -10.918 -0.478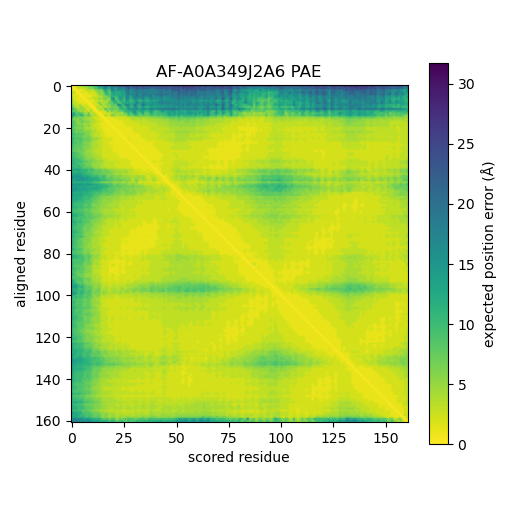 17.345 1.00 95.25 91 ALA A CA 1
ATOM 670 C C . ALA A 1 91 ? -11.634 0.729 17.969 1.00 95.25 91 ALA A C 1
ATOM 672 O O . ALA A 1 91 ? -12.212 0.590 19.046 1.00 95.25 91 ALA A O 1
ATOM 673 N N . GLN A 1 92 ? -11.640 1.895 17.314 1.00 94.50 92 GLN A N 1
ATOM 674 C CA . GLN A 1 92 ? -12.406 3.049 17.790 1.00 94.50 92 GLN A CA 1
ATOM 675 C C . GLN A 1 92 ? -13.908 2.833 17.626 1.00 94.50 92 GLN A C 1
ATOM 677 O O . GLN A 1 92 ? -14.640 3.051 18.589 1.00 94.50 92 GLN A O 1
ATOM 682 N N . THR A 1 93 ? -14.360 2.329 16.474 1.00 95.38 93 THR A N 1
ATOM 683 C CA . THR A 1 93 ? -15.765 1.948 16.247 1.00 95.38 93 THR A CA 1
ATOM 684 C C . THR A 1 93 ? -16.245 0.977 17.320 1.00 95.38 93 THR A C 1
ATOM 686 O O . THR A 1 93 ? -17.290 1.191 17.936 1.00 95.38 93 THR A O 1
ATOM 689 N N . ARG A 1 94 ? -15.412 -0.015 17.666 1.00 94.88 94 ARG A N 1
ATOM 690 C CA . ARG A 1 94 ? -15.765 -1.073 18.619 1.00 94.88 94 ARG A CA 1
ATOM 691 C C . ARG A 1 94 ? -16.148 -0.530 19.991 1.00 94.88 94 ARG A C 1
ATOM 693 O O . ARG A 1 94 ? -16.969 -1.135 20.675 1.00 94.88 94 ARG A O 1
ATOM 700 N N . ARG A 1 95 ? -15.562 0.599 20.402 1.00 91.69 95 ARG A N 1
ATOM 701 C CA . ARG A 1 95 ? -15.820 1.235 21.706 1.00 91.69 95 ARG A CA 1
ATOM 702 C C . ARG A 1 95 ? -17.245 1.765 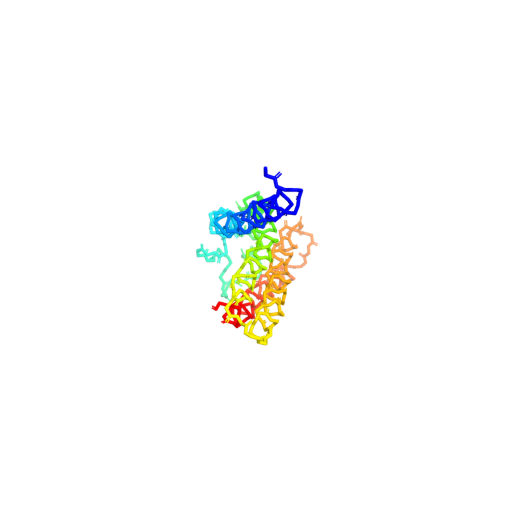21.835 1.00 91.69 95 ARG A C 1
ATOM 704 O O . ARG A 1 95 ? -17.713 1.926 22.957 1.00 91.69 95 ARG A O 1
ATOM 711 N N . PHE A 1 96 ? -17.904 2.038 20.713 1.00 94.31 96 PHE A N 1
ATOM 712 C CA . PHE A 1 96 ? -19.261 2.581 20.664 1.00 94.31 96 PHE A CA 1
ATOM 713 C C . PHE A 1 96 ? -20.308 1.527 20.290 1.00 94.31 96 PHE A C 1
ATOM 715 O O . PHE A 1 96 ? -21.504 1.798 20.335 1.00 94.31 96 PHE A O 1
ATOM 722 N N . GLU A 1 97 ? -19.875 0.313 19.952 1.00 95.19 97 GLU A N 1
ATOM 723 C CA . GLU A 1 97 ? -20.756 -0.762 19.523 1.00 95.19 97 GLU A CA 1
ATOM 724 C C . GLU A 1 97 ? -21.213 -1.657 20.678 1.00 95.19 97 GLU A C 1
ATOM 726 O O . GLU A 1 97 ? -20.401 -2.268 21.376 1.00 95.19 97 GLU A O 1
ATOM 731 N N . THR A 1 98 ? -22.527 -1.859 20.804 1.00 95.62 98 THR A N 1
ATOM 732 C CA . THR A 1 98 ? -23.074 -2.940 21.642 1.00 95.62 98 THR A CA 1
ATOM 733 C C . THR A 1 98 ? -22.806 -4.312 21.010 1.00 95.62 98 THR A C 1
ATOM 735 O O . THR A 1 98 ? -22.359 -5.232 21.693 1.00 95.62 98 THR A O 1
ATOM 738 N N . SER A 1 99 ? -22.998 -4.437 19.692 1.00 95.31 99 SER A N 1
ATOM 739 C CA . SER A 1 99 ? -22.687 -5.634 18.896 1.00 95.31 99 SER A CA 1
ATOM 740 C C . SER A 1 99 ? -21.602 -5.303 17.862 1.00 95.31 99 SER A C 1
ATOM 742 O O . SER A 1 99 ? -21.758 -4.289 17.193 1.00 95.31 99 SER A O 1
ATOM 744 N N . PRO A 1 100 ? -20.531 -6.109 17.708 1.00 95.69 100 PRO A N 1
ATOM 745 C CA . PRO A 1 100 ? -19.318 -5.772 16.937 1.00 95.69 100 PRO A CA 1
ATOM 746 C C . PRO A 1 100 ? -19.473 -5.792 15.403 1.00 95.69 100 PRO A C 1
ATOM 748 O O . PRO A 1 100 ? -18.515 -6.093 14.691 1.00 95.69 100 PRO A O 1
ATOM 751 N N . VAL A 1 101 ? -20.675 -5.573 14.873 1.00 96.69 101 VAL A N 1
ATOM 752 C CA . VAL A 1 101 ? -20.969 -5.831 13.457 1.00 96.69 101 VAL A CA 1
ATOM 753 C C . VAL A 1 101 ? -20.150 -4.912 12.552 1.00 96.69 101 VAL A C 1
ATOM 755 O O . VAL A 1 101 ? -19.468 -5.403 11.653 1.00 96.69 101 VAL A O 1
ATOM 758 N N . PHE A 1 102 ? -20.155 -3.602 12.798 1.00 95.69 102 PHE A N 1
ATOM 759 C CA . PHE A 1 102 ? -19.434 -2.646 11.964 1.00 95.69 102 PHE A CA 1
ATOM 760 C C . PHE A 1 102 ? -17.927 -2.727 12.169 1.00 95.69 102 PHE A C 1
ATOM 762 O O . PHE A 1 102 ? -17.200 -2.676 11.182 1.00 95.69 102 PHE A O 1
ATOM 769 N N . SER A 1 103 ? -17.428 -2.951 13.388 1.00 96.69 103 SER A N 1
ATOM 770 C CA . SER A 1 103 ? -15.993 -3.194 13.576 1.00 96.69 103 SER A CA 1
ATOM 771 C C . SER A 1 103 ? -15.495 -4.421 12.810 1.00 96.69 103 SER A C 1
ATOM 773 O O . SER A 1 103 ? -14.379 -4.401 12.293 1.00 96.69 103 SER A O 1
ATOM 775 N N . TYR A 1 104 ? -16.298 -5.483 12.697 1.00 97.00 104 TYR A N 1
ATOM 776 C CA . TYR A 1 104 ? -15.935 -6.649 11.886 1.00 97.00 104 TYR A CA 1
ATOM 777 C C . TYR A 1 104 ? -15.980 -6.360 10.390 1.00 97.00 104 TYR A C 1
ATOM 779 O O . TYR A 1 104 ? -15.049 -6.745 9.683 1.00 97.00 104 TYR A O 1
ATOM 787 N N . VAL A 1 105 ? -16.998 -5.637 9.919 1.00 97.00 105 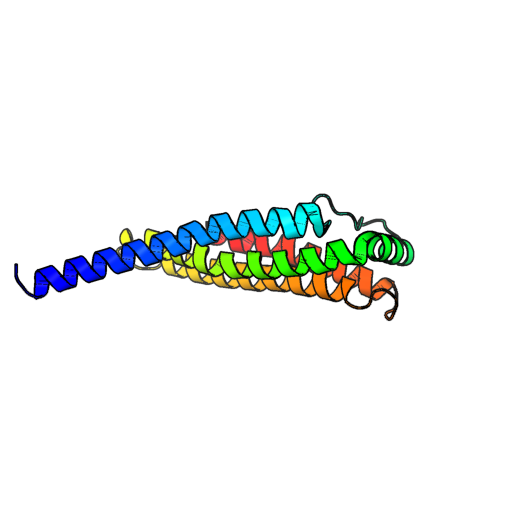VAL A N 1
ATOM 788 C CA . VAL A 1 105 ? -17.058 -5.149 8.533 1.00 97.00 105 VAL A CA 1
ATOM 789 C C . VAL A 1 105 ? -15.798 -4.343 8.209 1.00 97.00 105 VAL A C 1
ATOM 791 O O . VAL A 1 105 ? -15.092 -4.668 7.256 1.00 97.00 105 VAL A O 1
ATOM 794 N N . GLN A 1 106 ? -15.436 -3.379 9.058 1.00 97.00 106 GLN A N 1
ATOM 795 C CA . GLN A 1 106 ? -14.248 -2.548 8.874 1.00 97.00 106 GLN A CA 1
ATOM 796 C C . GLN A 1 106 ? -12.953 -3.363 8.807 1.00 97.00 106 GLN A C 1
ATOM 798 O O . GLN A 1 106 ? -12.112 -3.082 7.959 1.00 97.00 106 GLN A O 1
ATOM 803 N N . ILE A 1 107 ? -12.784 -4.390 9.648 1.00 96.62 107 ILE A N 1
ATOM 804 C CA . ILE A 1 107 ? -11.590 -5.252 9.605 1.00 96.62 107 ILE A CA 1
ATOM 805 C C . ILE A 1 107 ? -11.527 -6.056 8.301 1.00 96.62 107 ILE A C 1
ATOM 807 O O . ILE A 1 107 ? -10.456 -6.141 7.702 1.00 96.62 107 ILE A O 1
ATOM 811 N N . VAL A 1 108 ? -12.647 -6.629 7.844 1.00 97.50 108 VAL A N 1
ATOM 812 C CA . VAL A 1 108 ? -12.697 -7.406 6.591 1.00 97.50 108 VAL A CA 1
ATOM 813 C C . VAL A 1 108 ? -12.326 -6.526 5.399 1.00 97.50 108 VAL A C 1
ATOM 815 O O . VAL A 1 108 ? -11.470 -6.899 4.594 1.00 97.50 108 VAL A O 1
ATOM 818 N N . PHE A 1 109 ? -12.921 -5.337 5.316 1.00 97.38 109 PHE A N 1
ATOM 819 C CA . PHE A 1 109 ? -12.655 -4.385 4.243 1.00 97.38 109 PHE A CA 1
ATOM 820 C C . PHE A 1 109 ? -11.233 -3.812 4.303 1.00 97.38 109 PHE A C 1
ATOM 822 O O . PHE A 1 109 ? -10.559 -3.771 3.274 1.00 97.38 109 PHE A O 1
ATOM 829 N N . ALA A 1 110 ? -10.723 -3.466 5.491 1.00 96.00 110 ALA A N 1
ATOM 830 C CA . ALA A 1 110 ? -9.349 -2.991 5.664 1.00 96.00 110 ALA A CA 1
ATOM 831 C C . ALA A 1 110 ? -8.316 -4.051 5.267 1.00 96.00 110 ALA A C 1
ATOM 833 O O . ALA A 1 110 ? -7.345 -3.734 4.576 1.00 96.00 110 ALA A O 1
ATOM 834 N N . ALA A 1 111 ? -8.521 -5.307 5.678 1.00 96.44 111 ALA A N 1
ATOM 835 C CA . ALA A 1 111 ? -7.646 -6.414 5.313 1.00 96.44 111 ALA A CA 1
ATOM 836 C C . ALA A 1 111 ? -7.657 -6.639 3.795 1.00 96.44 111 ALA A C 1
ATOM 838 O O . ALA A 1 111 ? -6.594 -6.651 3.177 1.00 96.44 111 ALA A O 1
ATOM 839 N N . GLY A 1 112 ? -8.845 -6.723 3.186 1.00 96.88 112 GLY A N 1
ATOM 840 C CA . GLY A 1 112 ? -8.988 -6.867 1.738 1.00 96.88 112 GLY A CA 1
ATOM 841 C C . GLY A 1 112 ? -8.334 -5.717 0.967 1.00 96.88 112 GLY A C 1
ATOM 842 O O . GLY A 1 112 ? -7.523 -5.959 0.075 1.00 96.88 112 GLY A O 1
ATOM 843 N N . GLY A 1 113 ? -8.632 -4.468 1.337 1.00 96.25 113 GLY A N 1
ATOM 844 C CA . GLY A 1 113 ? -8.072 -3.276 0.695 1.00 96.25 113 GLY A CA 1
ATOM 845 C C . GLY A 1 113 ? -6.550 -3.220 0.804 1.00 96.25 113 GLY A C 1
ATOM 846 O O . GLY A 1 113 ? -5.869 -2.995 -0.193 1.00 96.25 113 GLY A O 1
ATOM 847 N N . THR A 1 114 ? -6.007 -3.534 1.983 1.00 96.44 114 THR A N 1
ATOM 848 C CA . THR A 1 114 ? -4.557 -3.604 2.216 1.00 96.44 114 THR A CA 1
ATOM 849 C C . THR A 1 114 ? -3.896 -4.683 1.358 1.00 96.44 114 THR A C 1
ATOM 851 O O . THR A 1 114 ? -2.848 -4.438 0.762 1.00 96.44 114 THR A O 1
ATOM 854 N N . THR A 1 115 ? -4.503 -5.868 1.248 1.00 97.25 115 THR A N 1
ATOM 855 C CA . THR A 1 115 ? -3.987 -6.942 0.391 1.00 97.25 115 THR A CA 1
ATOM 856 C C . THR A 1 115 ? -3.954 -6.521 -1.075 1.00 97.25 115 THR A C 1
ATOM 858 O O . THR A 1 115 ? -2.920 -6.678 -1.720 1.00 97.25 115 THR A O 1
ATOM 861 N N . ILE A 1 116 ? -5.043 -5.951 -1.601 1.00 97.50 116 ILE A N 1
ATOM 862 C CA . ILE A 1 116 ? -5.076 -5.491 -2.995 1.00 97.50 116 ILE A CA 1
ATOM 863 C C . ILE A 1 116 ? -4.070 -4.357 -3.220 1.00 97.50 116 ILE A C 1
ATOM 865 O O . ILE A 1 116 ? -3.351 -4.380 -4.215 1.00 97.50 116 ILE A O 1
ATOM 869 N N . ALA A 1 117 ? -3.938 -3.415 -2.284 1.00 95.75 117 ALA A N 1
ATOM 870 C CA . ALA A 1 117 ? -2.948 -2.346 -2.377 1.00 95.75 117 ALA A CA 1
ATOM 871 C C . ALA A 1 117 ? -1.511 -2.898 -2.437 1.00 95.75 117 ALA A C 1
ATOM 873 O O . ALA A 1 117 ? -0.726 -2.502 -3.295 1.00 95.75 117 ALA A O 1
ATOM 874 N N . LEU A 1 118 ? -1.166 -3.892 -1.613 1.00 97.44 118 LEU A N 1
ATOM 875 C CA . LEU A 1 118 ? 0.135 -4.563 -1.709 1.00 97.44 118 LEU A CA 1
ATOM 876 C C . LEU A 1 118 ? 0.352 -5.233 -3.075 1.00 97.44 118 LEU A C 1
ATOM 878 O O . LEU A 1 118 ? 1.472 -5.205 -3.587 1.00 97.44 118 LEU A O 1
ATOM 882 N N . LEU A 1 119 ? -0.701 -5.775 -3.697 1.00 97.94 119 LEU A N 1
ATOM 883 C CA . LEU A 1 119 ? -0.619 -6.309 -5.058 1.00 97.94 119 LEU A CA 1
ATOM 884 C C . LEU A 1 119 ? -0.366 -5.214 -6.107 1.00 97.94 119 LEU A C 1
ATOM 886 O O . LEU A 1 119 ? 0.340 -5.480 -7.077 1.00 97.94 119 LEU A O 1
ATOM 890 N N . VAL A 1 120 ? -0.863 -3.986 -5.906 1.00 96.56 120 VAL A N 1
ATOM 891 C CA . VAL A 1 120 ? -0.513 -2.830 -6.758 1.00 96.56 120 VAL A CA 1
ATOM 892 C C . VAL A 1 120 ? 0.992 -2.596 -6.723 1.00 96.56 120 VAL A C 1
ATOM 894 O O . VAL A 1 120 ? 1.639 -2.567 -7.767 1.00 96.56 120 VAL A O 1
ATOM 897 N N . ALA A 1 121 ? 1.572 -2.477 -5.524 1.00 96.25 121 ALA A N 1
ATOM 898 C CA . ALA A 1 121 ? 3.010 -2.258 -5.379 1.00 96.25 121 ALA A CA 1
ATOM 899 C C . ALA A 1 121 ? 3.836 -3.439 -5.909 1.00 96.25 121 ALA A C 1
ATOM 901 O O . ALA A 1 121 ? 4.898 -3.231 -6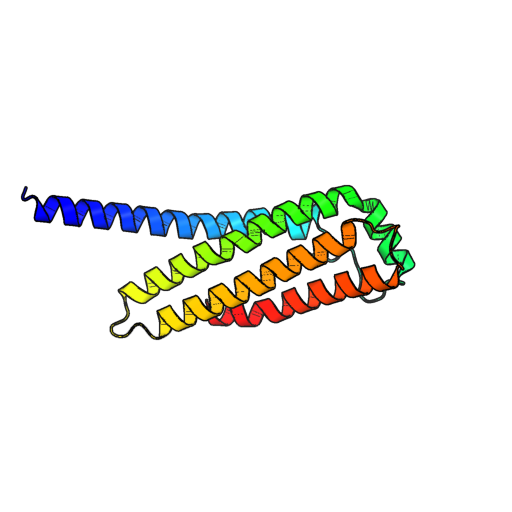.495 1.00 96.25 121 ALA A O 1
ATOM 902 N N . PHE A 1 122 ? 3.344 -4.670 -5.749 1.00 97.19 122 PHE A N 1
ATOM 903 C CA . PHE A 1 122 ? 3.946 -5.865 -6.338 1.00 97.19 122 PHE A CA 1
ATOM 904 C C . PHE A 1 122 ? 3.986 -5.789 -7.870 1.00 97.19 122 PHE A C 1
ATOM 906 O O . PHE A 1 122 ? 5.057 -5.947 -8.454 1.00 97.19 122 PHE A O 1
ATOM 913 N N . ALA A 1 123 ? 2.851 -5.513 -8.517 1.00 96.69 123 ALA A N 1
ATOM 914 C CA . ALA A 1 123 ? 2.758 -5.428 -9.972 1.00 96.69 123 ALA A CA 1
ATOM 915 C C . ALA A 1 123 ? 3.630 -4.287 -10.526 1.00 96.69 123 ALA A C 1
ATOM 917 O O . ALA A 1 123 ? 4.373 -4.488 -11.487 1.00 96.69 123 ALA A O 1
ATOM 918 N N . TRP A 1 124 ? 3.637 -3.132 -9.851 1.00 94.88 124 TRP A N 1
ATOM 919 C CA . TRP A 1 124 ? 4.492 -1.994 -10.204 1.00 94.88 124 TRP A CA 1
ATOM 920 C C . TRP A 1 124 ? 5.987 -2.324 -10.073 1.00 94.88 124 TRP A C 1
ATOM 922 O O . TRP A 1 124 ? 6.779 -2.022 -10.965 1.00 94.88 124 TRP A O 1
ATOM 932 N N . SER A 1 125 ? 6.375 -3.020 -8.998 1.00 95.38 125 SER A N 1
ATOM 933 C CA . SER A 1 125 ? 7.753 -3.493 -8.792 1.00 95.38 125 SER A CA 1
ATOM 934 C C . SER A 1 125 ? 8.180 -4.487 -9.869 1.00 95.38 125 SER A C 1
ATOM 936 O O . SER A 1 125 ? 9.324 -4.468 -10.325 1.00 95.38 125 SER A O 1
ATOM 938 N N . LEU A 1 126 ? 7.267 -5.377 -10.262 1.00 95.31 126 LEU A N 1
ATOM 939 C CA . LEU A 1 126 ? 7.536 -6.431 -11.230 1.00 95.31 126 LEU A CA 1
ATOM 940 C C . LEU A 1 126 ? 7.765 -5.862 -12.633 1.00 95.31 126 LEU A C 1
ATOM 942 O O . LEU A 1 126 ? 8.714 -6.280 -13.297 1.00 95.31 126 LEU A O 1
ATOM 946 N N . MET A 1 127 ? 6.978 -4.853 -13.026 1.00 93.94 127 MET A N 1
ATOM 947 C CA . MET A 1 127 ? 7.169 -4.089 -14.265 1.00 93.94 127 MET A CA 1
ATOM 948 C C . MET A 1 127 ? 8.606 -3.551 -14.396 1.00 93.94 127 MET A C 1
ATOM 950 O O . MET A 1 127 ? 9.194 -3.612 -15.472 1.00 93.94 127 MET A O 1
ATOM 954 N N . VAL A 1 128 ? 9.206 -3.067 -13.301 1.00 93.44 128 VAL A N 1
ATOM 955 C CA . VAL A 1 128 ? 10.519 -2.386 -13.323 1.00 93.44 128 VAL A CA 1
ATOM 956 C C . VAL A 1 128 ? 11.698 -3.255 -12.878 1.00 93.44 128 VAL A C 1
ATOM 958 O O . VAL A 1 128 ? 12.846 -2.796 -12.816 1.00 93.44 128 VAL A O 1
ATOM 961 N N . PHE A 1 129 ? 11.455 -4.525 -12.550 1.00 94.12 129 PHE A N 1
ATOM 962 C CA . PHE A 1 129 ? 12.511 -5.407 -12.059 1.00 94.12 129 PHE A CA 1
ATOM 963 C C . PHE A 1 129 ? 13.550 -5.691 -13.152 1.00 94.12 129 PHE A C 1
ATOM 965 O O . PHE A 1 129 ? 14.752 -5.561 -12.905 1.00 94.12 129 PHE A O 1
ATOM 972 N N . ARG A 1 130 ? 13.097 -6.024 -14.369 1.00 92.62 130 ARG A N 1
ATOM 973 C CA . ARG A 1 130 ? 13.942 -6.327 -15.542 1.00 92.62 130 ARG A CA 1
ATOM 974 C C . ARG A 1 130 ? 13.267 -5.876 -16.848 1.00 92.62 130 ARG A C 1
ATOM 976 O O . ARG A 1 130 ? 12.881 -6.733 -17.645 1.00 92.62 130 ARG A O 1
ATOM 983 N N . PRO A 1 131 ? 13.100 -4.560 -17.055 1.00 93.19 131 PRO A N 1
ATOM 984 C CA . PRO A 1 131 ? 12.314 -4.030 -18.170 1.00 93.19 131 PRO A CA 1
ATOM 985 C C . PRO A 1 131 ? 12.836 -4.471 -19.548 1.00 93.19 131 PRO A C 1
ATOM 987 O O . PRO A 1 131 ? 12.037 -4.754 -20.428 1.00 93.19 131 PRO A O 1
ATOM 990 N N . ASP A 1 132 ? 14.154 -4.639 -19.704 1.00 94.44 132 ASP A N 1
ATOM 991 C CA . ASP A 1 132 ? 14.778 -5.015 -20.985 1.00 94.44 132 ASP A CA 1
ATOM 992 C C . ASP A 1 132 ? 14.844 -6.526 -21.253 1.00 94.44 132 ASP A C 1
ATOM 994 O O . ASP A 1 132 ? 15.298 -6.955 -22.309 1.00 94.44 132 ASP A O 1
ATOM 998 N N . THR A 1 133 ? 14.488 -7.363 -20.273 1.00 94.62 133 THR A N 1
ATOM 999 C CA . THR A 1 133 ? 14.606 -8.829 -20.405 1.00 94.62 133 THR A CA 1
ATOM 1000 C C . THR A 1 133 ? 13.332 -9.472 -20.940 1.00 94.62 133 THR A C 1
ATOM 1002 O O . THR A 1 133 ? 13.393 -10.535 -21.553 1.00 94.62 133 THR A O 1
ATOM 1005 N N . TYR A 1 134 ? 12.179 -8.868 -20.666 1.00 92.06 134 TYR A N 1
ATOM 1006 C CA . TYR A 1 134 ? 10.879 -9.402 -21.053 1.00 92.06 134 TYR A CA 1
ATOM 1007 C C . TYR A 1 134 ? 10.362 -8.715 -22.316 1.00 92.06 134 TYR A C 1
ATOM 1009 O O . TYR A 1 134 ? 10.747 -7.590 -22.623 1.00 92.06 134 TYR A O 1
ATOM 1017 N N . GLU A 1 135 ? 9.451 -9.383 -23.025 1.00 95.62 135 GLU A N 1
ATOM 1018 C CA . GLU A 1 135 ? 8.735 -8.763 -24.141 1.00 95.62 135 GLU A CA 1
ATOM 1019 C C . GLU A 1 135 ? 8.021 -7.479 -23.674 1.00 95.62 135 GLU A C 1
ATOM 1021 O O . GLU A 1 135 ? 7.353 -7.510 -22.633 1.00 95.62 135 GLU A O 1
ATOM 1026 N N . PRO A 1 136 ? 8.092 -6.364 -24.427 1.00 95.44 136 PRO A N 1
ATOM 1027 C CA . PRO A 1 136 ? 7.512 -5.083 -24.012 1.00 95.44 136 PRO A CA 1
ATOM 1028 C C . PRO A 1 136 ? 6.021 -5.148 -23.647 1.00 95.44 136 PRO A C 1
ATOM 1030 O O . PRO A 1 136 ? 5.556 -4.434 -22.760 1.00 95.44 136 PRO A O 1
ATOM 1033 N N . SER A 1 137 ? 5.257 -6.032 -24.295 1.00 95.44 137 SER A N 1
ATOM 1034 C CA . SER A 1 137 ? 3.831 -6.238 -24.003 1.00 95.44 137 SER A CA 1
ATOM 1035 C C . SER A 1 137 ? 3.573 -6.790 -22.596 1.00 95.44 137 SER A C 1
ATOM 1037 O O . SER A 1 137 ? 2.523 -6.519 -22.018 1.00 95.44 137 SER A O 1
ATOM 1039 N N . ILE A 1 138 ? 4.529 -7.518 -22.010 1.00 95.56 138 ILE A N 1
ATOM 1040 C CA . ILE A 1 138 ? 4.433 -8.027 -20.637 1.00 95.56 138 ILE A CA 1
ATOM 1041 C C . ILE A 1 138 ? 4.520 -6.869 -19.640 1.00 95.56 138 ILE A C 1
ATOM 1043 O O . ILE A 1 138 ? 3.785 -6.857 -18.656 1.00 95.56 138 ILE A O 1
ATOM 1047 N N . LEU A 1 139 ? 5.384 -5.880 -19.890 1.00 94.56 139 LEU A N 1
ATOM 1048 C CA . LEU A 1 139 ? 5.486 -4.695 -19.034 1.00 94.56 139 LEU A CA 1
ATOM 1049 C C . LEU A 1 139 ? 4.192 -3.882 -19.062 1.00 94.56 139 LEU A C 1
ATOM 1051 O O . LEU A 1 139 ? 3.720 -3.468 -18.004 1.00 94.56 139 LEU A O 1
ATOM 1055 N N . LEU A 1 140 ? 3.601 -3.714 -20.250 1.00 93.50 140 LEU A N 1
ATOM 1056 C CA . LEU A 1 140 ? 2.309 -3.045 -20.408 1.00 93.50 140 LEU A CA 1
ATOM 1057 C C . LEU A 1 140 ? 1.214 -3.766 -19.615 1.00 93.50 140 LEU A C 1
ATOM 1059 O O . LEU A 1 140 ? 0.524 -3.138 -18.819 1.00 93.50 140 LEU A O 1
ATOM 1063 N N . MET A 1 141 ? 1.146 -5.097 -19.720 1.00 95.25 141 MET A N 1
ATOM 1064 C CA . MET A 1 141 ? 0.213 -5.904 -18.931 1.00 95.25 141 MET A CA 1
ATOM 1065 C C . MET A 1 141 ? 0.391 -5.691 -17.418 1.00 95.25 141 MET A C 1
ATOM 1067 O O . MET A 1 141 ? -0.601 -5.620 -16.697 1.00 95.25 141 MET A O 1
ATOM 1071 N N . TRP A 1 142 ? 1.625 -5.583 -16.910 1.00 95.69 142 TRP A N 1
ATOM 1072 C CA . TRP A 1 142 ? 1.864 -5.322 -15.484 1.00 95.69 142 TRP A CA 1
ATOM 1073 C C . TRP A 1 142 ? 1.456 -3.911 -15.055 1.00 95.69 142 TRP A C 1
ATOM 1075 O O . TRP A 1 142 ? 0.914 -3.758 -13.958 1.00 95.69 142 TRP A O 1
ATOM 1085 N N . ALA A 1 143 ? 1.675 -2.906 -15.907 1.00 93.44 143 ALA A N 1
ATOM 1086 C CA . ALA A 1 143 ? 1.205 -1.543 -15.672 1.00 93.44 143 ALA A CA 1
ATOM 1087 C C . ALA A 1 143 ? -0.331 -1.498 -15.589 1.00 93.44 143 ALA A C 1
ATOM 1089 O O . ALA A 1 143 ? -0.886 -0.988 -14.612 1.00 93.44 143 ALA A O 1
ATOM 1090 N N . ASP A 1 144 ? -1.012 -2.116 -16.559 1.00 93.81 144 ASP A N 1
ATOM 1091 C CA . ASP A 1 144 ? -2.474 -2.215 -16.601 1.00 93.81 144 ASP A CA 1
ATOM 1092 C C . ASP A 1 144 ? -3.012 -2.974 -15.385 1.00 93.81 144 ASP A C 1
ATOM 1094 O O . ASP A 1 144 ? -3.963 -2.545 -14.727 1.00 93.81 144 ASP A O 1
ATOM 1098 N N . PHE A 1 145 ? -2.375 -4.094 -15.039 1.00 95.94 145 PHE A N 1
ATOM 1099 C CA . PHE A 1 145 ? -2.770 -4.902 -13.894 1.00 95.94 145 PHE A CA 1
ATOM 1100 C C . PHE A 1 145 ? -2.661 -4.117 -12.585 1.00 95.94 145 PHE A C 1
ATOM 1102 O O . PHE A 1 145 ? -3.590 -4.139 -11.776 1.00 95.94 145 PHE A O 1
ATOM 1109 N N . ALA A 1 146 ? -1.574 -3.367 -12.391 1.00 94.81 146 ALA A N 1
ATOM 1110 C CA . ALA A 1 146 ? -1.416 -2.505 -11.229 1.00 94.81 146 ALA A CA 1
ATOM 1111 C C . ALA A 1 146 ? -2.474 -1.390 -11.184 1.00 94.81 146 ALA A C 1
ATOM 1113 O O . ALA A 1 146 ? -3.045 -1.138 -10.121 1.00 94.81 146 ALA A O 1
ATOM 1114 N N . TYR A 1 147 ? -2.777 -0.763 -12.326 1.00 92.38 147 TYR A N 1
ATOM 1115 C CA . TYR A 1 147 ? -3.819 0.260 -12.427 1.00 92.38 147 TYR A CA 1
ATOM 1116 C C . TYR A 1 147 ? -5.191 -0.287 -12.015 1.00 92.38 147 TYR A C 1
ATOM 1118 O O . TYR A 1 147 ? -5.874 0.302 -11.174 1.00 92.38 147 TYR A O 1
ATOM 1126 N N . PHE A 1 148 ? -5.586 -1.446 -12.549 1.00 94.25 148 PHE A N 1
ATOM 1127 C CA . PHE A 1 148 ? -6.865 -2.053 -12.192 1.00 94.25 148 PHE A CA 1
ATOM 1128 C C . PHE A 1 148 ? -6.894 -2.516 -10.736 1.00 94.25 148 PHE A C 1
ATOM 1130 O O . PHE A 1 148 ? -7.885 -2.266 -10.056 1.00 94.25 148 PHE A O 1
ATOM 1137 N N . LEU A 1 149 ? -5.821 -3.110 -10.207 1.00 96.50 149 LEU A N 1
ATOM 1138 C CA . LEU A 1 149 ? -5.741 -3.428 -8.778 1.00 96.50 149 LEU A CA 1
ATOM 1139 C C . LEU A 1 149 ? -5.945 -2.173 -7.917 1.00 96.50 149 LEU A C 1
ATOM 1141 O O . LEU A 1 149 ? -6.700 -2.216 -6.945 1.00 96.50 149 LEU A O 1
ATOM 1145 N N . ALA A 1 150 ? -5.351 -1.038 -8.298 1.00 92.44 150 ALA A N 1
ATOM 1146 C CA . ALA A 1 150 ? -5.541 0.220 -7.585 1.00 92.44 150 ALA A CA 1
ATOM 1147 C C . ALA A 1 150 ? -7.009 0.664 -7.634 1.00 92.44 150 ALA A C 1
ATOM 1149 O O . ALA A 1 150 ? -7.586 0.968 -6.589 1.00 92.44 150 ALA A O 1
ATOM 1150 N N . LEU A 1 151 ? -7.645 0.610 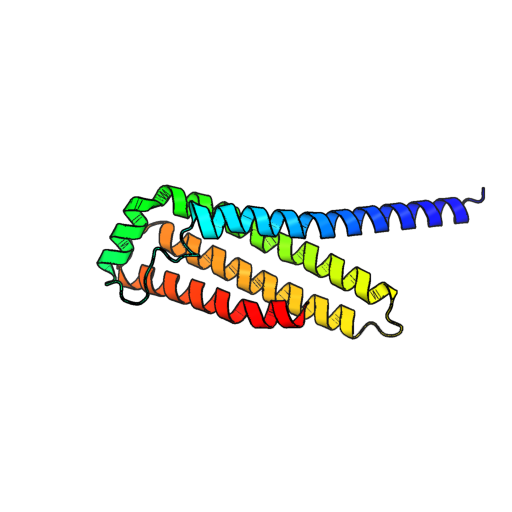-8.807 1.00 92.50 151 LEU A N 1
ATOM 1151 C CA . LEU A 1 151 ? -9.064 0.923 -8.976 1.00 92.50 151 LEU A CA 1
ATOM 1152 C C . LEU A 1 151 ? -9.967 0.021 -8.116 1.00 92.50 151 LEU A C 1
ATOM 1154 O O . LEU A 1 151 ? -10.854 0.517 -7.422 1.00 92.50 151 LEU A O 1
ATOM 1158 N N . PHE A 1 152 ? -9.723 -1.292 -8.109 1.00 92.38 152 PHE A N 1
ATOM 1159 C CA . PHE A 1 152 ? -10.506 -2.261 -7.334 1.00 92.38 152 PHE A CA 1
ATOM 1160 C C . PHE A 1 152 ? -10.220 -2.215 -5.826 1.00 92.38 152 PHE A C 1
ATOM 1162 O O . PHE A 1 152 ? -11.052 -2.660 -5.035 1.00 92.38 152 PHE A O 1
ATOM 1169 N N . SER A 1 153 ? -9.093 -1.637 -5.400 1.00 93.25 153 SER A N 1
ATOM 1170 C CA . SER A 1 153 ? -8.832 -1.378 -3.980 1.00 93.25 153 SER A CA 1
ATOM 1171 C C . SER A 1 153 ? -9.741 -0.284 -3.404 1.00 93.25 153 SER A C 1
ATOM 1173 O O . SER A 1 153 ? -10.076 -0.331 -2.221 1.00 93.25 153 SER A O 1
ATOM 1175 N N . VAL A 1 154 ? -10.196 0.674 -4.224 1.00 91.44 154 VAL A N 1
ATOM 1176 C CA . VAL A 1 154 ? -10.958 1.845 -3.755 1.00 91.44 154 VAL A CA 1
ATOM 1177 C C . VAL A 1 154 ? -12.293 1.459 -3.107 1.00 91.44 154 VAL A C 1
ATOM 1179 O O . VAL A 1 154 ? -12.534 1.915 -1.991 1.00 91.44 154 VAL A O 1
ATOM 1182 N N . PRO A 1 155 ? -13.146 0.600 -3.704 1.00 93.50 155 PRO A N 1
ATOM 1183 C CA . PRO A 1 155 ? -14.358 0.127 -3.036 1.00 93.50 155 PRO A CA 1
ATOM 1184 C C . PRO A 1 155 ? -14.081 -0.589 -1.711 1.00 93.50 155 PRO A C 1
ATOM 1186 O O . PRO A 1 155 ? -14.888 -0.492 -0.789 1.00 93.50 155 PRO A O 1
ATOM 1189 N N . LEU A 1 156 ? -12.940 -1.283 -1.590 1.00 95.12 156 LEU A N 1
ATOM 1190 C CA . LEU A 1 156 ? -12.572 -1.959 -0.348 1.00 95.12 156 LEU A CA 1
ATOM 1191 C C . LEU A 1 156 ? -12.202 -0.956 0.747 1.00 95.12 156 LEU A C 1
ATOM 1193 O O . LEU A 1 156 ? -12.693 -1.070 1.865 1.00 95.12 156 LEU A O 1
ATOM 1197 N N . PHE A 1 157 ? -11.405 0.064 0.421 1.00 90.06 157 PHE A N 1
ATOM 1198 C CA . PHE A 1 157 ? -11.136 1.156 1.357 1.00 90.06 157 PHE A CA 1
ATOM 1199 C C . PHE A 1 157 ? -12.401 1.962 1.679 1.00 90.06 157 PHE A C 1
ATOM 1201 O O . PHE A 1 157 ? -12.600 2.340 2.828 1.00 90.06 157 PHE A O 1
ATOM 1208 N N . GLY A 1 158 ? -13.290 2.164 0.705 1.00 89.56 158 GLY A N 1
ATOM 1209 C CA . GLY A 1 158 ? -14.571 2.840 0.902 1.00 89.56 158 GLY A CA 1
ATOM 1210 C C . GLY A 1 158 ? -15.532 2.091 1.829 1.00 89.56 158 GLY A C 1
ATOM 1211 O O . GLY A 1 158 ? -16.277 2.734 2.551 1.00 89.56 158 GLY A O 1
ATOM 1212 N N . GLY A 1 159 ? -15.504 0.754 1.845 1.00 87.50 159 GLY A N 1
ATOM 1213 C CA . GLY A 1 159 ? -16.271 -0.052 2.804 1.00 87.50 159 GLY A CA 1
ATOM 1214 C C . GLY A 1 159 ? -15.667 -0.099 4.214 1.00 87.50 159 GLY A C 1
ATOM 1215 O O . GLY A 1 159 ? -16.325 -0.546 5.153 1.00 87.50 159 GLY A O 1
ATOM 1216 N N . TRP A 1 160 ? -14.411 0.327 4.363 1.00 86.38 160 TRP A N 1
ATOM 1217 C CA . TRP A 1 160 ? -13.720 0.416 5.647 1.00 86.38 160 TRP A CA 1
ATOM 1218 C C . TRP A 1 160 ? -13.890 1.789 6.328 1.00 86.38 160 TRP A C 1
ATOM 1220 O O . TRP A 1 160 ? -14.072 1.828 7.549 1.00 86.38 160 TRP A O 1
ATOM 1230 N N . CYS A 1 161 ? -13.804 2.883 5.564 1.00 75.94 161 CYS A N 1
ATOM 1231 C CA . CYS A 1 161 ? -14.019 4.258 6.036 1.00 75.94 161 CYS A CA 1
ATOM 1232 C C . CYS A 1 161 ? -15.469 4.503 6.474 1.00 75.94 161 CYS A C 1
ATOM 1234 O O . CYS A 1 161 ? -15.644 5.209 7.494 1.00 75.94 161 CYS A O 1
#

Radius of gyration: 19.92 Å; Cα contacts (8 Å, |Δi|>4): 202; chains: 1; bounding box: 39×21×73 Å

Solvent-accessible surface area (backbone atoms only — not comparable to full-atom values): 7758 Å² total; per-residue (Å²): 134,56,70,68,61,53,52,53,53,50,52,51,54,51,52,51,51,52,42,48,51,15,53,51,29,39,57,50,16,54,53,29,30,45,50,5,33,34,71,35,32,33,57,50,74,53,68,72,53,96,82,55,52,39,67,54,42,44,50,58,46,61,81,38,40,68,39,35,52,56,8,26,55,30,27,41,56,12,27,60,25,42,35,48,21,31,48,32,51,20,56,57,51,40,77,76,43,93,62,63,60,65,28,49,46,14,41,55,21,19,49,52,19,25,54,34,39,40,48,20,28,48,29,50,38,57,34,62,70,54,54,88,79,50,63,40,61,57,39,48,51,24,51,53,50,19,51,49,32,48,60,64,20,47,64,26,44,61,62,36,110

Foldseek 3Di:
DDPVVVVVVVVVVVLVVLLVLLQVLLVLLVVLLCQQCPPQQCNVVHLDDPPDDLVRVLVSCVVRLVSNQVSLVSQLSSLQSLLSNLLSLLVVVCVVDPDSVLSVQLNVLSVVLSVLSNLLSVLSNVLRVCSPPDDSVSSVVSSVSSVVSNVVSVVSVVSND

pLDDT: mean 93.43, std 5.32, range [67.62, 98.38]

Nearest PDB structures (foldseek):
  7xge-assembly3_E  TM=4.059E-01  e=1.452E+00  synthetic construct
  6iko-assembly1_A  TM=3.030E-01  e=6.662E+00  Mus musculus
  8qae-assembly1_A  TM=3.465E-01  e=8.059E+00  synthetic construct

Secondary structure (DSSP, 8-state):
--HHHHHHHHHHHHHHHHHHHHHHHHHHHHHHHIIIIIIIS-BTTBSS-TT--HHHHHHHHHHTHHHHHHHHHHHHHHHHHHHHHHHHHHHHHHTT-SS-HHHHHHHHHHHHHHHHHHHHHHHHHHHHHSTTTS-HHHHHHHHHHHHHHHHHHHHHHHHH-

Mean predicted aligned error: 4.41 Å